Protein AF-A0A7S3NWB8-F1 (afdb_monomer_lite)

Structure (mmCIF, N/CA/C/O backbone):
data_AF-A0A7S3NWB8-F1
#
_entry.id   AF-A0A7S3NWB8-F1
#
loop_
_atom_site.group_PDB
_atom_site.id
_atom_site.type_symbol
_atom_site.label_atom_id
_atom_site.label_alt_id
_atom_site.label_comp_id
_atom_site.label_asym_id
_atom_site.label_entity_id
_atom_site.label_seq_id
_atom_site.pdbx_PDB_ins_code
_atom_site.Cartn_x
_atom_site.Cartn_y
_atom_site.Cartn_z
_atom_site.occupancy
_atom_site.B_iso_or_equiv
_atom_site.auth_seq_id
_atom_site.auth_comp_id
_atom_site.auth_asym_id
_atom_site.auth_atom_id
_atom_site.pdbx_PDB_model_num
ATOM 1 N N . MET A 1 1 ? -28.137 -20.266 12.248 1.00 42.28 1 MET A N 1
ATOM 2 C CA . MET A 1 1 ? -28.455 -18.855 12.536 1.00 42.28 1 MET A CA 1
ATOM 3 C C . MET A 1 1 ? -27.138 -18.124 12.353 1.00 42.28 1 MET A C 1
ATOM 5 O O . MET A 1 1 ? -26.246 -18.354 13.152 1.00 42.28 1 MET A O 1
ATOM 9 N N . PHE A 1 2 ? -26.935 -17.443 11.227 1.00 46.03 2 PHE A N 1
ATOM 10 C CA . PHE A 1 2 ? -25.737 -16.621 11.025 1.00 46.03 2 PHE A CA 1
ATOM 11 C C . PHE A 1 2 ? -26.110 -15.175 11.331 1.00 46.03 2 PHE A C 1
ATOM 13 O O . PHE A 1 2 ? -27.189 -14.746 10.923 1.00 46.03 2 PHE A O 1
ATOM 20 N N . GLY A 1 3 ? -25.223 -14.465 12.022 1.00 58.09 3 GLY A N 1
ATOM 21 C CA . GLY A 1 3 ? -25.329 -13.030 12.256 1.00 58.09 3 GLY A CA 1
ATOM 22 C C . GLY A 1 3 ? -25.262 -12.698 13.735 1.00 58.09 3 GLY A C 1
ATOM 23 O O . GLY A 1 3 ? -26.294 -12.541 14.380 1.00 58.09 3 GLY A O 1
ATOM 24 N N . GLU A 1 4 ? -24.048 -12.591 14.265 1.00 68.19 4 GLU A N 1
ATOM 25 C CA . GLU A 1 4 ? -23.826 -11.674 15.380 1.00 68.19 4 GLU A CA 1
ATOM 26 C C . GLU A 1 4 ? -24.233 -10.259 14.931 1.00 68.19 4 GLU A C 1
ATOM 28 O O . GLU A 1 4 ? -24.120 -9.922 13.747 1.00 68.19 4 GLU A O 1
ATOM 33 N N . ASP A 1 5 ? -24.746 -9.447 15.856 1.00 82.00 5 ASP A N 1
ATOM 34 C CA . ASP A 1 5 ? -25.155 -8.059 15.607 1.00 82.00 5 ASP A CA 1
ATOM 35 C C . ASP A 1 5 ? -23.905 -7.163 15.494 1.00 82.00 5 ASP A C 1
ATOM 37 O O . ASP A 1 5 ? -23.559 -6.408 16.403 1.00 82.00 5 ASP A O 1
ATOM 41 N N . ILE A 1 6 ? -23.160 -7.329 14.397 1.00 89.62 6 ILE A N 1
ATOM 42 C CA . ILE A 1 6 ? -21.937 -6.574 14.114 1.00 89.62 6 ILE A CA 1
ATOM 43 C C . ILE A 1 6 ? -22.326 -5.184 13.612 1.00 89.62 6 ILE A C 1
ATOM 45 O O . ILE A 1 6 ? -22.955 -5.028 12.562 1.00 89.62 6 ILE A O 1
ATOM 49 N N . LYS A 1 7 ? -21.903 -4.152 14.343 1.00 93.00 7 LYS A N 1
ATOM 50 C CA . LYS A 1 7 ? -22.056 -2.754 13.925 1.00 93.00 7 LYS A CA 1
ATOM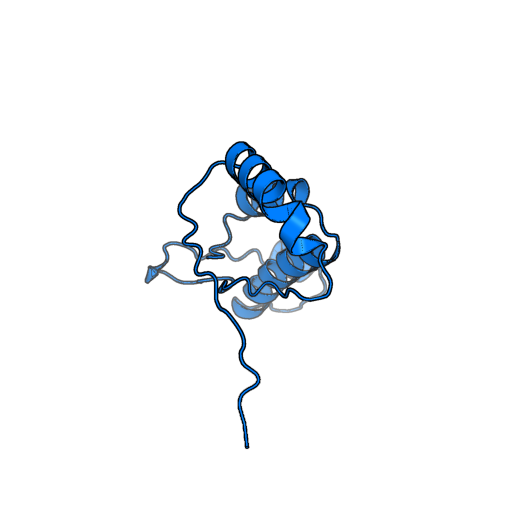 51 C C . LYS A 1 7 ? -20.924 -2.378 12.977 1.00 93.00 7 LYS A C 1
ATOM 53 O O . LYS A 1 7 ? -19.767 -2.684 13.234 1.00 93.00 7 LYS A O 1
ATOM 58 N N . VAL A 1 8 ? -21.259 -1.672 11.900 1.00 94.75 8 VAL A N 1
ATOM 59 C CA . VAL A 1 8 ? -20.287 -1.216 10.898 1.00 94.75 8 VAL A CA 1
ATOM 60 C C . VAL A 1 8 ? -20.196 0.305 10.923 1.00 94.75 8 VAL A C 1
ATOM 62 O O . VAL A 1 8 ? -21.219 0.990 10.871 1.00 94.75 8 VAL A O 1
ATOM 65 N N . VAL A 1 9 ? -18.970 0.829 10.957 1.00 96.75 9 VAL A N 1
ATOM 66 C CA . VAL A 1 9 ? -18.674 2.263 10.846 1.00 96.75 9 VAL A CA 1
ATOM 67 C C . VAL A 1 9 ? -17.930 2.511 9.529 1.00 96.75 9 VAL A C 1
ATOM 69 O O . VAL A 1 9 ? -16.736 2.229 9.445 1.00 96.75 9 VAL A O 1
ATOM 72 N N . PRO A 1 10 ? -18.602 3.002 8.473 1.00 96.88 10 PRO A N 1
ATOM 73 C CA . PRO A 1 10 ? -17.940 3.288 7.207 1.00 96.88 10 PRO A CA 1
ATOM 74 C C . PRO A 1 10 ? -17.116 4.580 7.297 1.00 96.88 10 PRO A C 1
ATOM 76 O O . PRO A 1 10 ? -17.632 5.629 7.684 1.00 96.88 10 PRO A O 1
ATOM 79 N N . ILE A 1 11 ? -15.850 4.515 6.883 1.00 96.25 11 ILE A N 1
ATOM 80 C CA . ILE A 1 11 ? -14.937 5.662 6.802 1.00 96.25 11 ILE A CA 1
ATOM 81 C C . ILE A 1 11 ? -14.435 5.769 5.362 1.00 96.25 11 ILE A C 1
ATOM 83 O O . ILE A 1 11 ? -13.892 4.813 4.818 1.00 96.25 11 ILE A O 1
ATOM 87 N N . ILE A 1 12 ? -14.621 6.935 4.740 1.00 95.75 12 ILE A N 1
ATOM 88 C CA . ILE A 1 12 ? -14.103 7.222 3.397 1.00 95.75 12 ILE A CA 1
ATOM 89 C C . ILE A 1 12 ? -12.810 8.018 3.550 1.00 95.75 12 ILE A C 1
ATOM 91 O O . ILE A 1 12 ? -12.832 9.149 4.038 1.00 95.75 12 ILE A O 1
ATOM 95 N N . VAL A 1 13 ? -11.695 7.436 3.111 1.00 93.75 13 VAL A N 1
ATOM 96 C CA . VAL A 1 13 ? -10.385 8.095 3.088 1.00 93.75 13 VAL A CA 1
ATOM 97 C C . VAL A 1 13 ? -10.122 8.604 1.672 1.00 93.75 13 VAL A C 1
ATOM 99 O O . VAL A 1 13 ? -10.213 7.855 0.705 1.00 93.75 13 VAL A O 1
ATOM 102 N N . GLY A 1 14 ? -9.867 9.906 1.542 1.00 93.06 14 GLY A N 1
ATOM 103 C CA . GLY A 1 14 ? -9.504 10.533 0.269 1.00 93.06 14 GLY A CA 1
ATOM 104 C C . GLY A 1 14 ? -7.993 10.704 0.117 1.00 93.06 14 GLY A C 1
ATOM 105 O O . GLY A 1 14 ? -7.207 10.198 0.908 1.00 93.06 14 GLY A O 1
ATOM 106 N N . SER A 1 15 ? -7.578 11.508 -0.863 1.00 92.50 15 SER A N 1
ATOM 107 C CA . SER A 1 15 ? -6.176 11.921 -0.993 1.00 92.50 15 SER A CA 1
ATOM 108 C C . SER A 1 15 ? -5.790 12.850 0.161 1.00 92.50 15 SER A C 1
ATOM 110 O O . SER A 1 15 ? -6.185 14.019 0.173 1.00 92.50 15 SER A O 1
ATOM 112 N N . VAL A 1 16 ? -5.000 12.356 1.113 1.00 92.62 16 VAL A N 1
ATOM 113 C CA . VAL A 1 16 ? -4.560 13.118 2.291 1.00 92.62 16 VAL A CA 1
ATOM 114 C C . VAL A 1 16 ? -3.033 13.141 2.409 1.00 92.62 16 VAL A C 1
ATOM 116 O O . VAL A 1 16 ? -2.337 12.248 1.933 1.00 92.62 16 VAL A O 1
ATOM 119 N N . SER A 1 17 ? -2.489 14.206 3.006 1.00 93.81 17 SER A N 1
ATOM 120 C CA . SER A 1 17 ? -1.052 14.303 3.288 1.00 93.81 17 SER A CA 1
ATOM 121 C C . SER A 1 17 ? -0.642 13.346 4.410 1.00 93.81 17 SER A C 1
ATOM 123 O O . SER A 1 17 ? -1.479 12.890 5.186 1.00 93.81 17 SER A O 1
ATOM 125 N N . PHE A 1 18 ? 0.657 13.073 4.547 1.00 91.88 18 PHE A N 1
ATOM 126 C CA . PHE A 1 18 ? 1.173 12.241 5.641 1.00 91.88 18 PHE A CA 1
ATOM 127 C C . PHE A 1 18 ? 0.797 12.777 7.030 1.00 91.88 18 PHE A C 1
ATOM 129 O O . PHE A 1 18 ? 0.232 12.040 7.829 1.00 91.88 18 PHE A O 1
ATOM 136 N N . ASP A 1 19 ? 0.940 14.084 7.268 1.00 94.56 19 ASP A N 1
ATOM 137 C CA . ASP A 1 19 ? 0.500 14.708 8.527 1.00 94.56 19 ASP A CA 1
ATOM 138 C C . ASP A 1 19 ? -0.997 14.494 8.808 1.00 94.56 19 ASP A C 1
ATOM 140 O O . ASP A 1 19 ? -1.426 14.409 9.959 1.00 94.56 19 ASP A O 1
ATOM 144 N N . LYS A 1 20 ? -1.820 14.412 7.754 1.00 95.38 20 LYS A N 1
ATOM 145 C CA . LYS A 1 20 ? -3.251 14.125 7.886 1.00 95.38 20 LYS A CA 1
ATOM 146 C C . LYS A 1 20 ? -3.520 12.650 8.163 1.00 95.38 20 LYS A C 1
ATOM 148 O O . LYS A 1 20 ? -4.421 12.380 8.950 1.00 95.38 20 LYS A O 1
ATOM 153 N N . HIS A 1 21 ? -2.741 11.722 7.603 1.00 93.94 21 HIS A N 1
ATOM 154 C CA . HIS A 1 21 ? -2.791 10.315 8.010 1.00 93.94 21 HIS A CA 1
ATOM 155 C C . HIS A 1 21 ? -2.498 10.167 9.506 1.00 93.94 21 HIS A C 1
ATOM 157 O O . HIS A 1 21 ? -3.260 9.500 10.199 1.00 93.94 21 HIS A O 1
ATOM 163 N N . GLN A 1 22 ? -1.477 10.861 10.020 1.00 93.75 22 GLN A N 1
ATOM 164 C CA . GLN A 1 22 ? -1.134 10.834 11.445 1.00 93.75 22 GLN A CA 1
ATOM 165 C C . GLN A 1 22 ? -2.288 11.341 12.326 1.00 93.75 22 GLN A C 1
ATOM 167 O O . GLN A 1 22 ? -2.674 10.677 13.283 1.00 93.75 22 GLN A O 1
ATOM 172 N N . GLN A 1 23 ? -2.910 12.467 11.960 1.00 96.19 23 GLN A N 1
ATOM 173 C CA . GLN A 1 23 ? -4.079 13.000 12.680 1.00 96.19 23 GLN A CA 1
ATOM 174 C C . GLN A 1 23 ? -5.282 12.044 12.655 1.00 96.19 23 GLN A C 1
ATOM 176 O O . GLN A 1 23 ? -6.015 11.947 13.638 1.00 96.19 23 GLN A O 1
ATOM 181 N N . ILE A 1 24 ? -5.508 11.344 11.538 1.00 95.50 24 ILE A N 1
ATOM 182 C CA . ILE A 1 24 ? -6.567 10.331 11.427 1.00 95.50 24 ILE A CA 1
ATOM 183 C C . ILE A 1 24 ? -6.246 9.130 12.322 1.00 95.50 24 ILE A C 1
ATOM 185 O O . ILE A 1 24 ? -7.124 8.671 13.049 1.00 95.50 24 ILE A O 1
ATOM 189 N N . ALA A 1 25 ? -5.001 8.649 12.310 1.00 95.12 25 ALA A N 1
ATOM 190 C CA . ALA A 1 25 ? -4.561 7.555 13.167 1.00 95.12 25 ALA A CA 1
ATOM 191 C C . ALA A 1 25 ? -4.735 7.908 14.652 1.00 95.12 25 ALA A C 1
ATOM 193 O O . ALA A 1 25 ? -5.317 7.126 15.396 1.00 95.12 25 ALA A O 1
ATOM 194 N N . GLU A 1 26 ? -4.332 9.112 15.067 1.00 96.88 26 GLU A N 1
ATOM 195 C CA . GLU A 1 26 ? -4.536 9.622 16.430 1.00 96.88 26 GLU A CA 1
ATOM 196 C C . GLU A 1 26 ? -6.017 9.680 16.821 1.00 96.88 26 GLU A C 1
ATOM 198 O O . GLU A 1 26 ? -6.368 9.335 17.946 1.00 96.88 26 GLU A O 1
ATOM 203 N N . ALA A 1 27 ? -6.903 10.062 15.898 1.00 97.31 27 ALA A N 1
ATOM 204 C CA . ALA A 1 27 ? -8.342 10.090 16.152 1.00 97.31 27 ALA A CA 1
ATOM 205 C C . ALA A 1 27 ? -8.983 8.690 16.239 1.00 97.31 27 ALA A C 1
ATOM 207 O O . ALA A 1 27 ? -10.049 8.545 16.840 1.00 97.31 27 ALA A O 1
ATOM 208 N N . LEU A 1 28 ? -8.368 7.671 15.628 1.00 97.62 28 LEU A N 1
ATOM 209 C CA . LEU A 1 28 ? -8.896 6.302 15.559 1.00 97.62 28 LEU A CA 1
ATOM 210 C C . LEU A 1 28 ? -8.209 5.323 16.524 1.00 97.62 28 LEU A C 1
ATOM 212 O O . LEU A 1 28 ? -8.722 4.223 16.726 1.00 97.62 28 LEU A O 1
ATOM 216 N N . VAL A 1 29 ? -7.081 5.702 17.134 1.00 97.56 29 VAL A N 1
ATOM 217 C CA . VAL A 1 29 ? -6.217 4.785 17.897 1.00 97.56 29 VAL A CA 1
ATOM 218 C C . VAL A 1 29 ? -6.924 4.131 19.083 1.00 97.56 29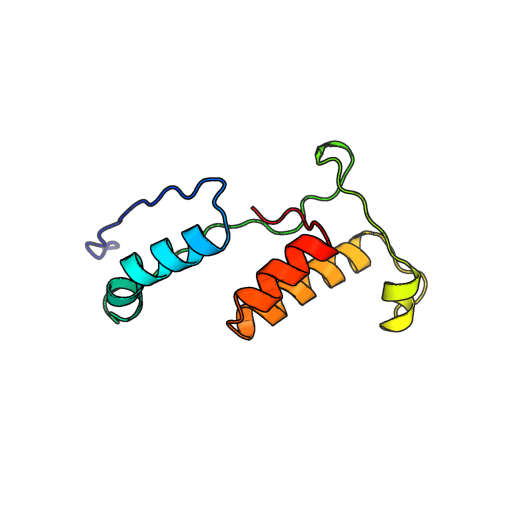 VAL A C 1
ATOM 220 O O . VAL A 1 29 ? -6.683 2.957 19.358 1.00 97.56 29 VAL A O 1
ATOM 223 N N . ASP A 1 30 ? -7.814 4.854 19.762 1.00 98.12 30 ASP A N 1
ATOM 224 C CA . ASP A 1 30 ? -8.548 4.314 20.909 1.00 98.12 30 ASP A CA 1
ATOM 225 C C . ASP A 1 30 ? -9.542 3.228 20.473 1.00 98.12 30 ASP A C 1
ATOM 227 O O . ASP A 1 30 ? -9.678 2.220 21.158 1.00 98.12 30 ASP A O 1
ATOM 231 N N . TYR A 1 31 ? -10.159 3.372 19.294 1.00 97.81 31 TYR A N 1
ATOM 232 C CA . TYR A 1 31 ? -11.022 2.339 18.711 1.00 97.81 31 TYR A CA 1
ATOM 233 C C . TYR A 1 31 ? -10.219 1.149 18.181 1.00 97.81 31 TYR A C 1
ATOM 235 O O . TYR A 1 31 ? -10.690 0.020 18.258 1.00 97.81 31 TYR A O 1
ATOM 243 N N . PHE A 1 32 ? -9.017 1.390 17.647 1.00 97.00 32 PHE A N 1
ATOM 244 C CA . PHE A 1 32 ? -8.126 0.347 17.123 1.00 97.00 32 PHE A CA 1
ATOM 245 C C . PHE A 1 32 ? -7.554 -0.559 18.219 1.00 97.00 32 PHE A C 1
ATOM 247 O O . PHE A 1 32 ? -7.295 -1.732 17.975 1.00 97.00 32 PHE A O 1
ATOM 254 N N . LYS A 1 33 ? -7.338 -0.016 19.422 1.00 97.12 33 LYS A N 1
ATOM 255 C CA . LYS A 1 33 ? -6.807 -0.758 20.577 1.00 97.12 33 LYS A CA 1
ATOM 256 C C . LYS A 1 33 ? -7.859 -1.559 21.342 1.00 97.12 33 LYS A C 1
ATOM 258 O O . LYS A 1 33 ? -7.489 -2.354 22.200 1.00 97.12 33 LYS A O 1
ATOM 263 N N . ASP A 1 34 ? -9.133 -1.304 21.087 1.00 98.00 34 ASP A N 1
ATOM 264 C CA . ASP A 1 34 ? -10.240 -2.012 21.716 1.00 98.00 34 ASP A CA 1
ATOM 265 C C . ASP A 1 34 ? -10.406 -3.398 21.072 1.00 98.00 34 ASP A C 1
ATOM 267 O O . ASP A 1 34 ? -10.635 -3.503 19.867 1.00 98.00 34 ASP A O 1
ATOM 271 N N . GLU A 1 35 ? -10.266 -4.456 21.875 1.00 97.12 35 GLU A N 1
ATOM 272 C CA . GLU A 1 35 ? -10.306 -5.855 21.424 1.00 97.12 35 GLU A CA 1
ATOM 273 C C . GLU A 1 35 ? -11.694 -6.284 20.913 1.00 97.12 35 GLU A C 1
ATOM 275 O O . GLU A 1 35 ? -11.791 -7.269 20.179 1.00 97.12 35 GLU A O 1
ATOM 280 N N . ASP A 1 36 ? -12.752 -5.535 21.249 1.00 95.38 36 ASP A N 1
ATOM 281 C CA . ASP A 1 36 ? -14.110 -5.768 20.740 1.00 95.38 36 ASP A CA 1
ATOM 282 C C . ASP A 1 36 ? -14.311 -5.201 19.318 1.00 95.38 36 ASP A C 1
ATOM 284 O 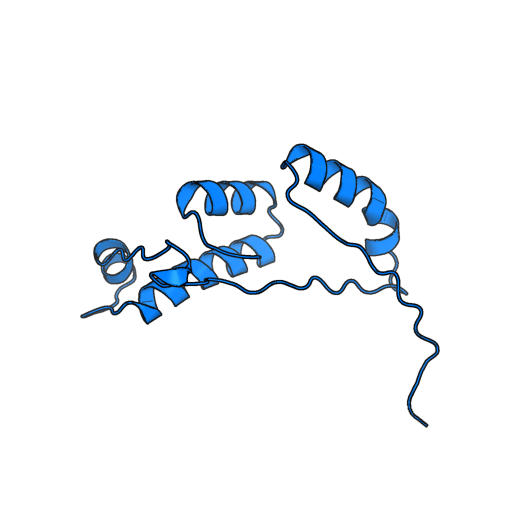O . ASP A 1 36 ? -15.332 -5.464 18.672 1.00 95.38 36 ASP A O 1
ATOM 288 N N . ASN A 1 37 ? -13.340 -4.436 18.804 1.00 96.56 37 ASN A N 1
ATOM 289 C CA . ASN A 1 37 ? -13.360 -3.868 17.460 1.00 96.56 37 ASN A CA 1
ATOM 290 C C . ASN A 1 37 ? -12.394 -4.604 16.521 1.00 96.56 37 ASN A C 1
ATOM 292 O O . ASN A 1 37 ? -11.363 -5.144 16.913 1.00 96.56 37 ASN A O 1
ATOM 296 N N . PHE A 1 38 ? -12.687 -4.549 15.223 1.00 95.56 38 PHE A N 1
ATOM 297 C CA . PHE A 1 38 ? -11.737 -4.925 14.180 1.00 95.56 38 PHE A CA 1
ATOM 298 C C . PHE A 1 38 ? -11.773 -3.904 13.045 1.00 95.56 38 PHE A C 1
ATOM 300 O O . PHE A 1 38 ? -12.811 -3.314 12.741 1.00 95.56 38 PHE A O 1
ATOM 307 N N . PHE A 1 39 ? -10.623 -3.701 12.405 1.00 97.19 39 PHE A N 1
ATOM 308 C CA . PHE A 1 39 ? -10.467 -2.764 11.298 1.00 97.19 39 PHE A CA 1
ATOM 309 C C . PHE A 1 39 ? -10.287 -3.533 9.995 1.00 97.19 39 PHE A C 1
ATOM 311 O O . PHE A 1 39 ? -9.396 -4.372 9.874 1.00 97.19 39 PHE A O 1
ATOM 318 N N . ILE A 1 40 ? -11.121 -3.219 9.004 1.00 96.88 40 ILE A N 1
ATOM 319 C CA . ILE A 1 40 ? -10.921 -3.657 7.623 1.00 96.88 40 ILE A CA 1
ATOM 320 C C . ILE A 1 40 ? -10.364 -2.469 6.846 1.00 96.88 40 ILE A C 1
ATOM 322 O O . ILE A 1 40 ? -11.047 -1.459 6.680 1.00 96.88 40 ILE A O 1
ATOM 326 N N . ILE A 1 41 ? -9.134 -2.610 6.359 1.00 96.06 41 ILE A N 1
ATOM 327 C CA . ILE A 1 41 ? -8.504 -1.650 5.453 1.00 96.06 41 ILE A CA 1
ATOM 328 C C . ILE A 1 41 ? -8.614 -2.217 4.037 1.00 96.06 41 ILE A C 1
ATOM 330 O O . ILE A 1 41 ? -8.114 -3.304 3.762 1.00 96.06 41 ILE A O 1
ATOM 334 N N . SER A 1 42 ? -9.327 -1.512 3.161 1.00 96.88 42 SER A N 1
ATOM 335 C CA . SER A 1 42 ? -9.555 -1.927 1.774 1.00 96.88 42 SER A CA 1
ATOM 336 C C . SER A 1 42 ? -8.502 -1.293 0.874 1.00 96.88 42 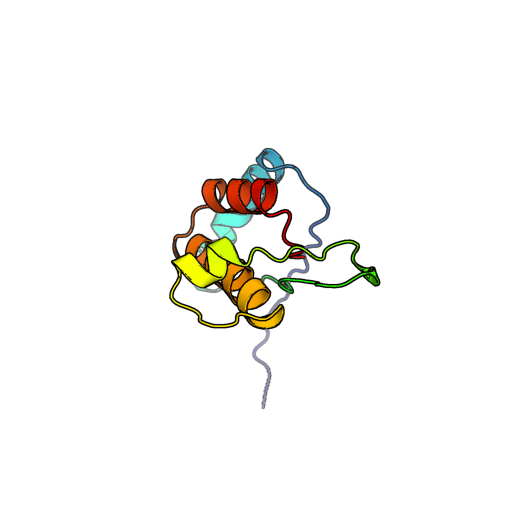SER A C 1
ATOM 338 O O . SER A 1 42 ? -8.457 -0.070 0.803 1.00 96.88 42 SER A O 1
ATOM 340 N N . SER A 1 43 ? -7.698 -2.106 0.190 1.00 96.38 43 SER A N 1
ATOM 341 C CA . SER A 1 43 ? -6.640 -1.640 -0.712 1.00 96.38 43 SER A CA 1
ATOM 342 C C . SER A 1 43 ? -6.313 -2.713 -1.753 1.00 96.38 43 SER A C 1
ATOM 344 O O . SER A 1 43 ? -6.209 -3.893 -1.409 1.00 96.38 43 SER A O 1
ATOM 346 N N . ASP A 1 44 ? -6.143 -2.294 -3.006 1.00 97.19 44 ASP A N 1
ATOM 347 C CA . ASP A 1 44 ? -5.485 -3.074 -4.055 1.00 97.19 44 ASP A CA 1
ATOM 348 C C . ASP A 1 44 ? -4.026 -2.602 -4.183 1.00 97.19 44 ASP A C 1
ATOM 350 O O . ASP A 1 44 ? -3.709 -1.435 -3.940 1.00 97.19 44 ASP A O 1
ATOM 354 N N . PHE A 1 45 ? -3.135 -3.507 -4.591 1.00 97.56 45 PHE A N 1
ATOM 355 C CA . PHE A 1 45 ? -1.707 -3.226 -4.778 1.00 97.56 45 PHE A CA 1
ATOM 356 C C . PHE A 1 45 ? -1.407 -2.703 -6.201 1.00 97.56 45 PHE A C 1
ATOM 358 O O . PHE A 1 45 ? -2.156 -1.881 -6.727 1.00 97.56 45 PHE A O 1
ATOM 365 N N . CYS A 1 46 ? -0.295 -3.100 -6.828 1.00 97.94 46 CYS A N 1
ATOM 366 C CA . CYS A 1 46 ? 0.164 -2.527 -8.088 1.00 97.94 46 CYS A CA 1
ATOM 367 C C . CYS A 1 46 ? -0.866 -2.643 -9.225 1.00 97.94 46 CYS A C 1
ATOM 369 O O . CYS A 1 46 ? -1.216 -3.725 -9.703 1.00 97.94 46 CYS A O 1
ATOM 371 N N . HIS A 1 47 ? -1.267 -1.487 -9.751 1.00 97.88 47 HIS A N 1
ATOM 372 C CA . HIS A 1 47 ? -1.997 -1.346 -10.999 1.00 97.88 47 HIS A CA 1
ATOM 373 C C . HIS A 1 47 ? -1.022 -1.038 -12.142 1.00 97.88 47 HIS A C 1
ATOM 375 O O . HIS A 1 47 ? -0.777 0.114 -12.510 1.00 97.88 47 HIS A O 1
ATOM 381 N N . TRP A 1 48 ? -0.456 -2.086 -12.735 1.00 98.06 48 TRP A N 1
ATOM 382 C CA . TRP A 1 48 ? 0.521 -1.955 -13.816 1.00 98.06 48 TRP A CA 1
ATOM 383 C C . TRP A 1 48 ? -0.148 -1.855 -15.197 1.00 98.06 48 TRP A C 1
ATOM 385 O O . TRP A 1 48 ? -1.070 -2.602 -15.531 1.00 98.06 48 TRP A O 1
ATOM 395 N N . GLY A 1 49 ? 0.332 -0.949 -16.049 1.00 97.12 49 GLY A N 1
ATOM 396 C CA . GLY A 1 49 ? -0.037 -0.869 -17.462 1.00 97.12 49 GLY A CA 1
ATOM 397 C C . GLY A 1 49 ? -0.305 0.545 -17.977 1.00 97.12 49 GLY A C 1
ATOM 398 O O . GLY A 1 49 ? -0.463 1.511 -17.229 1.00 97.12 49 GLY A O 1
ATOM 399 N N . LEU A 1 50 ? -0.435 0.659 -19.304 1.00 96.56 50 LEU A N 1
ATOM 400 C CA . LEU A 1 50 ? -0.685 1.928 -20.006 1.00 96.56 50 LEU A CA 1
ATOM 401 C C . LEU A 1 50 ? -1.904 2.688 -19.464 1.00 96.56 50 LEU A C 1
ATOM 403 O O . LEU A 1 50 ? -1.864 3.912 -19.349 1.00 96.56 50 LEU A O 1
ATOM 407 N N . LYS A 1 51 ? -2.981 1.971 -19.110 1.00 96.94 51 LYS A N 1
ATOM 408 C CA . LYS A 1 51 ? -4.221 2.566 -18.578 1.00 96.94 51 LYS A CA 1
ATOM 409 C C . LYS A 1 51 ? -4.004 3.286 -17.246 1.00 96.94 51 LYS A C 1
ATOM 411 O O . LYS A 1 51 ? -4.674 4.282 -16.989 1.00 96.94 51 LYS A O 1
ATOM 416 N N . PHE A 1 52 ? -3.048 2.814 -16.453 1.00 96.06 52 PHE A N 1
ATOM 417 C CA . PHE A 1 52 ? -2.686 3.375 -15.154 1.00 96.06 52 PHE A CA 1
ATOM 418 C C . PHE A 1 52 ? -1.511 4.355 -15.245 1.00 96.06 52 PHE A C 1
ATOM 420 O O . PHE A 1 52 ? -1.175 5.006 -14.264 1.00 96.06 52 PHE A O 1
ATOM 427 N N . ARG A 1 53 ? -0.905 4.503 -16.437 1.00 97.12 53 ARG A N 1
ATOM 428 C CA . ARG A 1 53 ? 0.300 5.319 -16.677 1.00 97.12 53 ARG A CA 1
ATOM 429 C C . ARG A 1 53 ? 1.468 4.924 -15.765 1.00 97.12 53 ARG A C 1
ATOM 431 O O . ARG A 1 53 ? 2.311 5.757 -15.446 1.00 97.12 53 ARG A O 1
ATOM 438 N N . TYR A 1 54 ? 1.515 3.652 -15.381 1.00 97.81 54 TYR A N 1
ATOM 439 C CA . TYR A 1 54 ? 2.509 3.094 -14.479 1.00 97.81 54 TYR A CA 1
ATOM 440 C C . TYR A 1 54 ? 3.024 1.787 -15.066 1.00 97.81 54 TYR A C 1
ATOM 442 O O . TYR A 1 54 ? 2.303 0.795 -15.111 1.00 97.81 54 TYR A O 1
ATOM 450 N N . MET A 1 55 ? 4.235 1.812 -15.618 1.00 97.25 55 MET A N 1
ATOM 451 C CA . MET A 1 55 ? 4.859 0.641 -16.239 1.00 97.25 55 MET A CA 1
ATOM 452 C C . MET A 1 55 ? 6.368 0.579 -15.971 1.00 97.25 55 MET A C 1
ATOM 454 O O . MET A 1 55 ? 7.146 0.463 -16.921 1.00 97.25 55 MET A O 1
ATOM 458 N N . PRO A 1 56 ? 6.823 0.741 -14.717 1.00 96.75 56 PRO A N 1
ATOM 459 C CA . PRO A 1 56 ? 8.233 0.552 -14.435 1.00 96.75 56 PRO A CA 1
ATOM 460 C C . PRO A 1 56 ? 8.605 -0.923 -14.620 1.00 96.75 56 PRO A C 1
ATOM 462 O O . PRO A 1 56 ? 7.783 -1.822 -14.415 1.00 96.75 56 PRO A O 1
ATOM 465 N N . PHE A 1 57 ? 9.847 -1.142 -15.028 1.00 97.50 57 PHE A N 1
ATOM 466 C CA . PHE A 1 57 ? 10.491 -2.443 -15.064 1.00 97.50 57 PHE A CA 1
ATOM 467 C C . PHE A 1 57 ? 11.989 -2.217 -14.874 1.00 97.50 57 PHE A C 1
ATOM 469 O O . PHE A 1 57 ? 12.618 -1.572 -15.715 1.00 97.50 57 PHE A O 1
ATOM 476 N N . ASP A 1 58 ? 12.526 -2.689 -13.751 1.00 96.25 58 ASP A N 1
ATOM 477 C CA . ASP A 1 58 ? 13.951 -2.609 -13.437 1.00 96.25 58 ASP A CA 1
ATOM 478 C C . ASP A 1 58 ? 14.550 -4.019 -13.447 1.00 96.25 58 ASP A C 1
ATOM 480 O O . ASP A 1 58 ? 14.453 -4.787 -12.487 1.00 96.25 58 ASP A O 1
ATOM 484 N N . GLU A 1 59 ? 15.134 -4.368 -14.590 1.00 96.31 59 GLU A N 1
ATOM 485 C CA . GLU A 1 59 ? 15.783 -5.657 -14.806 1.00 96.31 59 GLU A CA 1
ATOM 486 C C . GLU A 1 59 ? 17.036 -5.820 -13.931 1.00 96.31 59 GLU A C 1
ATOM 488 O O . GLU A 1 59 ? 17.321 -6.924 -13.469 1.00 96.31 59 GLU A O 1
ATOM 493 N N . GLU A 1 60 ? 17.769 -4.737 -13.653 1.00 96.00 60 GLU A N 1
ATOM 494 C CA . GLU A 1 60 ? 18.962 -4.786 -12.805 1.00 96.00 60 GLU A CA 1
ATOM 495 C C . GLU A 1 60 ? 18.584 -5.134 -11.366 1.00 96.00 60 GLU A C 1
ATOM 497 O O . GLU A 1 60 ? 19.195 -6.014 -10.760 1.00 96.00 60 GLU A O 1
ATOM 502 N N . GLU A 1 61 ? 17.532 -4.514 -10.835 1.00 94.75 61 GLU A N 1
ATOM 503 C CA . GLU A 1 61 ? 16.985 -4.860 -9.525 1.00 94.75 61 GLU A CA 1
ATOM 504 C C . GLU A 1 61 ? 16.539 -6.328 -9.456 1.00 94.75 61 GLU A C 1
ATOM 506 O O . GLU A 1 61 ? 16.871 -7.034 -8.500 1.00 94.75 61 GLU A O 1
ATOM 511 N N . CYS A 1 62 ? 15.844 -6.816 -10.484 1.00 96.19 62 CYS A N 1
ATOM 512 C CA . CYS A 1 62 ? 15.441 -8.219 -10.556 1.00 96.19 62 CYS A CA 1
ATOM 513 C C . CYS A 1 62 ? 16.655 -9.165 -10.547 1.00 96.19 62 CYS A C 1
ATOM 515 O O . CYS A 1 62 ? 16.689 -10.138 -9.789 1.00 96.19 62 CYS A O 1
ATOM 517 N N . ASN A 1 63 ? 17.680 -8.855 -11.345 1.00 96.06 63 ASN A N 1
ATOM 518 C CA . ASN A 1 63 ? 18.912 -9.638 -11.427 1.00 96.06 63 ASN A CA 1
ATOM 519 C C . ASN A 1 63 ? 19.702 -9.605 -10.108 1.00 96.06 63 ASN A C 1
ATOM 521 O O . ASN A 1 63 ? 20.225 -10.632 -9.673 1.00 96.06 63 ASN A O 1
ATOM 525 N N . ASN A 1 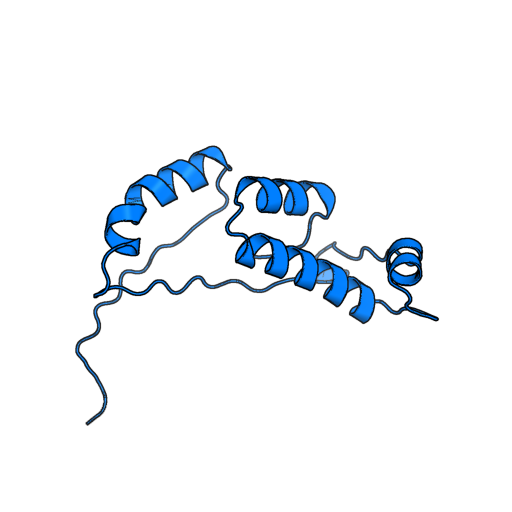64 ? 19.744 -8.456 -9.426 1.00 96.38 64 ASN A N 1
ATOM 526 C CA . ASN A 1 64 ? 20.371 -8.308 -8.108 1.00 96.38 64 ASN A CA 1
ATOM 527 C C . ASN A 1 64 ? 19.677 -9.157 -7.030 1.00 96.38 64 ASN A C 1
ATOM 529 O O . ASN A 1 64 ? 20.313 -9.559 -6.054 1.00 96.38 64 ASN A O 1
ATOM 533 N N . LEU A 1 65 ? 18.395 -9.476 -7.223 1.00 94.81 65 LEU A N 1
ATOM 534 C CA . LEU A 1 65 ? 17.629 -10.405 -6.388 1.00 94.81 65 LEU A CA 1
ATOM 535 C C . LEU A 1 65 ? 17.775 -11.877 -6.818 1.00 94.81 65 LEU A C 1
ATOM 537 O O . LEU A 1 65 ? 17.158 -12.759 -6.221 1.00 94.81 65 LEU A O 1
ATOM 541 N N . GLY A 1 66 ? 18.627 -12.161 -7.805 1.00 95.88 66 GLY A N 1
ATOM 542 C CA . GLY A 1 66 ? 18.970 -13.511 -8.249 1.00 95.88 66 GLY A CA 1
ATOM 543 C C . GLY A 1 66 ? 18.023 -14.103 -9.292 1.00 95.88 66 GLY A C 1
ATOM 544 O O . GLY A 1 66 ? 18.128 -15.296 -9.583 1.00 95.88 66 GLY A O 1
ATOM 545 N N . LEU A 1 67 ? 17.114 -13.302 -9.857 1.00 95.75 67 LEU A N 1
ATOM 546 C CA . LEU A 1 67 ? 16.286 -13.733 -10.980 1.00 95.75 67 LEU A CA 1
ATOM 547 C C . LEU A 1 67 ? 17.126 -13.802 -12.258 1.00 95.75 67 LEU A C 1
ATOM 549 O O . LEU A 1 67 ? 18.039 -13.007 -12.464 1.00 95.75 67 LEU A O 1
ATOM 553 N N . GLN A 1 68 ? 16.826 -14.779 -13.109 1.00 94.12 68 GLN A N 1
ATOM 554 C CA . GLN A 1 68 ? 17.416 -14.908 -14.440 1.00 94.12 68 GLN A CA 1
ATOM 555 C C . GLN A 1 68 ? 16.306 -14.709 -15.463 1.00 94.12 68 GLN A C 1
ATOM 557 O O . GLN A 1 68 ? 15.270 -15.356 -15.334 1.00 94.12 68 GLN A O 1
ATOM 562 N N . ASP A 1 69 ? 16.546 -13.859 -16.463 1.00 94.50 69 ASP A N 1
ATOM 563 C CA . ASP A 1 69 ? 15.556 -13.507 -17.494 1.00 94.50 69 ASP A CA 1
ATOM 564 C C . ASP A 1 69 ? 14.221 -13.017 -16.883 1.00 94.50 69 ASP A C 1
ATOM 566 O O . ASP A 1 69 ? 13.168 -13.625 -17.099 1.00 94.50 69 ASP A O 1
ATOM 570 N N . PRO A 1 70 ? 14.262 -11.967 -16.033 1.00 96.44 70 PRO A N 1
ATOM 571 C CA . PRO A 1 70 ? 13.083 -11.513 -15.315 1.00 96.44 70 PRO A CA 1
ATOM 572 C C . PRO A 1 70 ? 12.058 -10.905 -16.268 1.00 96.44 70 PRO A C 1
ATOM 574 O O . PRO A 1 70 ? 12.377 -10.299 -17.291 1.00 96.44 70 PRO A O 1
ATOM 577 N N . ASN A 1 71 ? 10.795 -11.024 -15.891 1.00 97.06 71 ASN A N 1
ATOM 578 C CA . ASN A 1 71 ? 9.672 -10.467 -16.629 1.00 97.06 71 ASN A CA 1
ATOM 579 C C . ASN A 1 71 ? 8.939 -9.406 -15.789 1.00 97.06 71 ASN A C 1
ATOM 581 O O . ASN A 1 71 ? 9.234 -9.148 -14.622 1.00 97.06 71 ASN A O 1
ATOM 585 N N . ILE A 1 72 ? 7.938 -8.777 -16.402 1.00 97.38 72 ILE A N 1
ATOM 586 C CA . ILE A 1 72 ? 7.177 -7.694 -15.770 1.00 97.38 72 ILE A CA 1
ATOM 587 C C . ILE A 1 72 ? 6.472 -8.159 -14.486 1.00 97.38 72 ILE A C 1
ATOM 589 O O . ILE A 1 72 ? 6.436 -7.397 -13.521 1.00 97.38 72 ILE A O 1
ATOM 593 N N . ASN A 1 73 ? 5.916 -9.379 -14.443 1.00 97.38 73 ASN A N 1
ATOM 594 C CA . ASN A 1 73 ? 5.225 -9.851 -13.239 1.00 97.38 73 ASN A CA 1
ATOM 595 C C . ASN A 1 73 ? 6.187 -10.085 -12.073 1.00 97.38 73 ASN A C 1
ATOM 597 O O . ASN A 1 73 ? 5.792 -9.838 -10.937 1.00 97.38 73 ASN A O 1
ATOM 601 N N . ASP A 1 74 ? 7.433 -10.478 -12.341 1.00 98.06 74 ASP A N 1
ATOM 602 C CA . ASP A 1 74 ? 8.449 -10.613 -11.298 1.00 98.06 74 ASP A CA 1
ATOM 603 C C . ASP A 1 74 ? 8.742 -9.256 -10.646 1.00 98.06 74 ASP A C 1
ATOM 605 O O . ASP A 1 74 ? 8.783 -9.135 -9.422 1.00 98.06 74 ASP A O 1
ATOM 609 N N . TYR A 1 75 ? 8.871 -8.199 -11.455 1.00 98.06 75 TYR A N 1
ATOM 610 C CA . TYR A 1 75 ? 9.103 -6.854 -10.932 1.00 98.06 75 TYR A CA 1
ATOM 611 C C . TYR A 1 75 ? 7.894 -6.294 -10.170 1.00 98.06 75 TYR A C 1
ATOM 613 O O . TYR A 1 75 ? 8.058 -5.665 -9.124 1.00 98.06 75 TYR A O 1
ATOM 621 N N . ILE A 1 76 ? 6.672 -6.559 -10.648 1.00 98.25 76 ILE A N 1
ATOM 622 C CA . ILE A 1 76 ? 5.443 -6.218 -9.915 1.00 98.25 76 ILE A CA 1
ATOM 623 C C . ILE A 1 76 ? 5.433 -6.912 -8.545 1.00 98.25 76 ILE A C 1
ATOM 625 O O . ILE A 1 76 ? 5.198 -6.257 -7.532 1.00 98.25 76 ILE A O 1
ATOM 629 N N . GLU A 1 77 ? 5.756 -8.208 -8.495 1.00 98.19 77 GLU A N 1
ATOM 630 C CA . GLU A 1 77 ? 5.835 -8.960 -7.240 1.00 98.19 77 GLU A CA 1
ATOM 631 C C . GLU A 1 77 ? 6.904 -8.390 -6.298 1.00 98.19 77 GLU A C 1
ATOM 633 O O . GLU A 1 77 ? 6.658 -8.267 -5.097 1.00 98.19 77 GLU A O 1
ATOM 638 N N . ILE A 1 78 ? 8.070 -7.991 -6.817 1.00 98.00 78 ILE A N 1
ATOM 639 C CA . ILE A 1 78 ? 9.121 -7.333 -6.027 1.00 98.00 78 ILE A CA 1
ATOM 640 C C . ILE A 1 78 ? 8.591 -6.048 -5.384 1.00 98.00 78 ILE A C 1
ATOM 642 O O . ILE A 1 78 ? 8.780 -5.844 -4.181 1.00 98.00 78 ILE A O 1
ATOM 646 N N . LEU A 1 79 ? 7.917 -5.190 -6.156 1.00 98.25 79 LEU A N 1
ATOM 647 C CA . LEU A 1 79 ? 7.337 -3.952 -5.638 1.00 98.25 79 LEU A CA 1
ATOM 648 C C . LEU A 1 79 ? 6.300 -4.238 -4.551 1.00 98.25 79 LEU A C 1
ATOM 650 O O . LEU A 1 79 ? 6.394 -3.662 -3.464 1.00 98.25 79 LEU A O 1
ATOM 654 N N . ASP A 1 80 ? 5.356 -5.138 -4.803 1.00 98.44 80 ASP A N 1
ATOM 655 C CA . ASP A 1 80 ? 4.267 -5.416 -3.866 1.00 98.44 80 ASP A CA 1
ATOM 656 C C . ASP A 1 80 ? 4.769 -6.103 -2.590 1.00 98.44 80 ASP A C 1
ATOM 658 O O . ASP A 1 80 ? 4.365 -5.741 -1.484 1.00 98.44 80 ASP A O 1
ATOM 662 N N . ARG A 1 81 ? 5.737 -7.022 -2.693 1.00 98.06 81 ARG A N 1
ATOM 663 C CA . ARG A 1 81 ? 6.357 -7.646 -1.514 1.00 98.06 81 ARG A CA 1
ATOM 664 C C . ARG A 1 81 ? 7.139 -6.656 -0.663 1.00 98.06 81 ARG A C 1
ATOM 666 O O . ARG A 1 81 ? 7.122 -6.782 0.560 1.00 98.06 81 ARG A O 1
ATOM 673 N N . LYS A 1 82 ? 7.818 -5.679 -1.275 1.00 97.81 82 LYS A N 1
ATOM 674 C CA . LYS A 1 82 ? 8.486 -4.600 -0.530 1.00 97.81 82 LYS A CA 1
ATOM 675 C C . LYS A 1 82 ? 7.475 -3.793 0.282 1.00 97.81 82 LYS A C 1
ATOM 677 O O . LYS A 1 82 ? 7.693 -3.603 1.475 1.00 97.81 82 LYS A O 1
ATOM 682 N N . ALA A 1 83 ? 6.362 -3.392 -0.335 1.00 98.25 83 ALA A N 1
ATOM 683 C CA . ALA A 1 83 ? 5.273 -2.700 0.351 1.00 98.25 83 ALA A CA 1
ATOM 684 C C . ALA A 1 83 ? 4.727 -3.525 1.527 1.00 98.25 83 ALA A C 1
ATOM 686 O O . ALA A 1 83 ? 4.690 -3.032 2.651 1.00 98.25 83 ALA A O 1
ATOM 687 N N . ILE A 1 84 ? 4.378 -4.796 1.291 1.00 98.31 84 ILE A N 1
ATOM 688 C CA . ILE A 1 84 ? 3.859 -5.704 2.329 1.00 98.31 84 ILE A CA 1
ATOM 689 C C . ILE A 1 84 ? 4.842 -5.823 3.495 1.00 98.31 84 ILE A C 1
ATOM 691 O O . ILE A 1 84 ? 4.439 -5.683 4.644 1.00 98.31 84 ILE A O 1
ATOM 695 N N . LYS A 1 85 ? 6.134 -6.013 3.216 1.00 98.38 85 LYS A N 1
ATOM 696 C CA . LYS A 1 85 ? 7.156 -6.147 4.260 1.00 98.38 85 LYS A CA 1
ATOM 697 C C . LYS A 1 85 ? 7.257 -4.900 5.144 1.00 98.38 85 LYS A C 1
ATOM 699 O O . LYS A 1 85 ? 7.417 -5.028 6.354 1.00 98.38 85 LYS A O 1
ATOM 704 N N . ILE A 1 86 ? 7.154 -3.709 4.559 1.00 98.38 86 ILE A N 1
ATOM 705 C CA . ILE A 1 86 ? 7.158 -2.451 5.317 1.00 98.38 86 ILE A CA 1
ATOM 706 C C . ILE A 1 86 ? 5.891 -2.336 6.184 1.00 98.38 86 ILE A C 1
ATOM 708 O O . ILE A 1 86 ? 5.962 -1.936 7.346 1.00 98.38 86 ILE A O 1
ATOM 712 N N . ILE A 1 87 ? 4.733 -2.748 5.653 1.00 97.62 87 ILE A N 1
ATOM 713 C CA . ILE A 1 87 ? 3.466 -2.787 6.402 1.00 97.62 87 ILE A CA 1
ATOM 714 C C . ILE A 1 87 ? 3.563 -3.761 7.588 1.00 97.62 87 ILE A C 1
ATOM 716 O O . ILE A 1 87 ? 3.157 -3.415 8.696 1.00 97.62 87 ILE A O 1
ATOM 720 N N . GLU A 1 88 ? 4.151 -4.946 7.396 1.00 98.00 88 GLU A N 1
ATOM 721 C CA . GLU A 1 88 ? 4.402 -5.929 8.464 1.00 98.00 88 GLU A CA 1
ATOM 722 C C . GLU A 1 88 ? 5.324 -5.384 9.566 1.00 98.00 88 GLU A C 1
ATOM 724 O O . GLU A 1 88 ? 5.194 -5.762 10.730 1.00 98.00 88 GLU A O 1
ATOM 729 N N . GLN A 1 89 ? 6.235 -4.473 9.216 1.00 97.62 89 GLN A N 1
ATOM 730 C CA . GLN A 1 89 ? 7.116 -3.773 10.156 1.00 97.62 89 GLN A CA 1
ATOM 731 C C . GLN A 1 89 ? 6.433 -2.599 10.870 1.00 97.62 89 GLN A C 1
ATOM 733 O O . GLN A 1 89 ? 7.031 -2.016 11.773 1.00 97.62 89 GLN A O 1
ATOM 738 N N . GLN A 1 90 ? 5.191 -2.269 10.500 1.00 96.00 90 GLN A N 1
ATOM 739 C CA . GLN A 1 90 ? 4.387 -1.196 11.091 1.00 96.00 90 GLN A CA 1
ATOM 740 C C . GLN A 1 90 ? 5.054 0.191 11.005 1.00 96.00 90 GLN A C 1
ATOM 742 O O . GLN A 1 90 ? 4.863 1.029 11.885 1.00 96.00 90 GLN A O 1
ATOM 747 N N . SER A 1 91 ? 5.824 0.446 9.938 1.00 95.75 91 SER A N 1
ATOM 748 C CA . SER A 1 91 ? 6.523 1.720 9.717 1.00 95.75 91 SER A CA 1
ATOM 749 C C . SER A 1 91 ? 5.793 2.584 8.686 1.00 95.75 91 SER A C 1
ATOM 751 O O . SER A 1 91 ? 5.868 2.347 7.477 1.00 95.75 91 SER A O 1
ATOM 753 N N . GLY A 1 92 ? 5.067 3.598 9.163 1.00 94.88 92 GLY A N 1
ATOM 754 C CA . GLY A 1 92 ? 4.335 4.529 8.299 1.00 94.88 92 GLY A CA 1
ATOM 755 C C . GLY A 1 92 ? 5.267 5.423 7.478 1.00 94.88 92 GLY A C 1
ATOM 756 O O . GLY A 1 92 ? 4.992 5.701 6.311 1.00 94.88 92 GLY A O 1
ATOM 757 N N . GLU A 1 93 ? 6.389 5.838 8.063 1.00 96.50 93 GLU A N 1
ATOM 758 C CA . GLU A 1 93 ? 7.409 6.667 7.424 1.00 96.50 93 GLU A CA 1
ATOM 759 C C . GLU A 1 93 ? 8.109 5.926 6.281 1.00 96.50 93 GLU A C 1
ATOM 761 O O . GLU A 1 93 ? 8.231 6.472 5.183 1.00 96.50 93 GLU A O 1
ATOM 766 N N . GLU A 1 94 ? 8.529 4.676 6.505 1.00 97.75 94 GLU A N 1
ATOM 767 C CA . GLU A 1 94 ? 9.144 3.860 5.449 1.00 97.75 94 GLU A CA 1
ATOM 768 C C . GLU A 1 94 ? 8.149 3.568 4.328 1.00 97.75 94 GLU A C 1
ATOM 770 O O . GLU A 1 94 ? 8.521 3.594 3.155 1.00 97.75 94 GLU A O 1
ATOM 775 N N . PHE A 1 95 ? 6.870 3.355 4.657 1.00 97.62 95 PHE A N 1
ATOM 776 C CA . PHE A 1 95 ? 5.845 3.135 3.641 1.00 97.62 95 PHE A CA 1
ATOM 777 C C . PHE A 1 95 ? 5.631 4.391 2.792 1.00 97.62 95 PHE A C 1
ATOM 779 O O . PHE A 1 95 ? 5.525 4.315 1.565 1.00 97.62 95 PHE A O 1
ATOM 786 N N . GLN A 1 96 ? 5.634 5.566 3.427 1.00 96.19 96 GLN A N 1
ATOM 787 C CA . GLN A 1 96 ? 5.561 6.837 2.720 1.00 96.19 96 GLN A CA 1
ATOM 788 C C . GLN A 1 96 ? 6.769 7.036 1.796 1.00 96.19 96 GLN A C 1
ATOM 790 O O . GLN A 1 96 ? 6.601 7.515 0.674 1.00 96.19 96 GLN A O 1
ATOM 795 N N . GL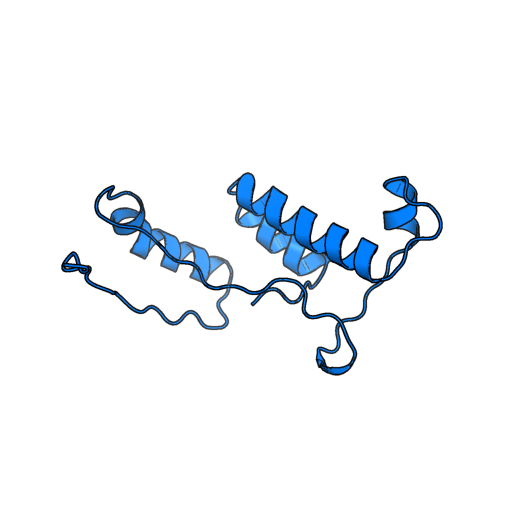U A 1 97 ? 7.975 6.693 2.248 1.00 97.69 97 GLU A N 1
ATOM 796 C CA . GLU A 1 97 ? 9.180 6.828 1.430 1.00 97.69 97 GLU A CA 1
ATOM 797 C C . GLU A 1 97 ? 9.168 5.858 0.247 1.00 97.69 97 GLU A C 1
ATOM 799 O O . GLU A 1 97 ? 9.339 6.286 -0.894 1.00 97.69 97 GLU A O 1
ATOM 804 N N . TYR A 1 98 ? 8.800 4.598 0.484 1.00 98.19 98 TYR A N 1
ATOM 805 C CA . TYR A 1 98 ? 8.581 3.609 -0.568 1.00 98.19 98 TYR A CA 1
ATOM 806 C C . TYR A 1 98 ? 7.608 4.114 -1.646 1.00 98.19 98 TYR A C 1
ATOM 808 O O . TYR A 1 98 ? 7.890 3.995 -2.841 1.00 98.19 98 TYR A O 1
ATOM 816 N N . LEU A 1 99 ? 6.476 4.714 -1.255 1.00 97.06 99 LEU A N 1
ATOM 817 C CA . LEU A 1 99 ? 5.504 5.262 -2.206 1.00 97.06 99 LEU A CA 1
ATOM 818 C C . LEU A 1 99 ? 6.070 6.450 -2.999 1.00 97.06 99 LEU A C 1
ATOM 820 O O . LEU A 1 99 ? 5.761 6.590 -4.182 1.00 97.06 99 LEU A O 1
ATOM 824 N N . LYS A 1 100 ? 6.907 7.303 -2.394 1.00 96.38 100 LYS A N 1
ATOM 825 C CA . LYS A 1 100 ? 7.565 8.411 -3.113 1.00 96.38 100 LYS A CA 1
ATOM 826 C C . LYS A 1 100 ? 8.588 7.905 -4.127 1.00 96.38 100 LYS A C 1
ATOM 828 O O . LYS A 1 100 ? 8.625 8.417 -5.248 1.00 96.38 100 LYS A O 1
ATOM 833 N N . GLU A 1 101 ? 9.407 6.936 -3.726 1.00 97.06 101 GLU A N 1
ATOM 834 C CA . GLU A 1 101 ? 10.483 6.370 -4.539 1.00 97.06 101 GLU A CA 1
ATOM 835 C C . GLU A 1 101 ? 9.923 5.576 -5.721 1.00 97.06 101 GLU A C 1
ATOM 837 O O . GLU A 1 101 ? 10.238 5.854 -6.880 1.00 97.06 101 GLU A O 1
ATOM 842 N N . THR A 1 102 ? 9.044 4.614 -5.435 1.00 97.00 102 THR A N 1
ATOM 843 C CA . THR A 1 102 ? 8.537 3.664 -6.434 1.00 97.00 102 THR A CA 1
ATOM 844 C C . THR A 1 102 ? 7.349 4.200 -7.218 1.00 97.00 102 THR A C 1
ATOM 846 O O . THR A 1 102 ? 7.095 3.748 -8.337 1.00 97.00 102 THR A O 1
ATOM 849 N N . LYS A 1 103 ? 6.596 5.144 -6.636 1.00 96.94 103 LYS A N 1
ATOM 850 C CA . LYS A 1 103 ? 5.298 5.613 -7.145 1.00 96.94 103 LYS A CA 1
ATOM 851 C C . LYS A 1 103 ? 4.315 4.465 -7.391 1.00 96.94 103 LYS A C 1
ATOM 853 O O . LYS A 1 103 ? 3.478 4.585 -8.288 1.00 96.94 103 LYS A O 1
ATOM 858 N N . ASN A 1 104 ? 4.446 3.358 -6.646 1.00 97.19 104 ASN A N 1
ATOM 859 C CA . ASN A 1 104 ? 3.553 2.214 -6.789 1.00 97.19 104 ASN A CA 1
ATOM 860 C C . ASN A 1 104 ? 2.095 2.662 -6.619 1.00 97.19 104 ASN A C 1
ATOM 862 O O . ASN A 1 104 ? 1.780 3.574 -5.856 1.00 97.19 104 ASN A O 1
ATOM 866 N N . THR A 1 105 ? 1.208 2.043 -7.384 1.00 96.50 105 THR A N 1
ATOM 867 C CA . THR A 1 105 ? -0.180 2.473 -7.574 1.00 96.50 105 THR A CA 1
ATOM 868 C C . THR A 1 105 ? -1.132 1.767 -6.609 1.00 96.50 105 THR A C 1
ATOM 870 O O . THR A 1 105 ? -2.202 1.325 -7.012 1.00 96.50 105 THR A O 1
ATOM 873 N N . ILE A 1 106 ? -0.732 1.678 -5.339 1.00 96.69 106 ILE A N 1
ATOM 874 C CA . ILE A 1 106 ? -1.534 1.119 -4.240 1.00 96.69 106 ILE A CA 1
ATOM 875 C C . ILE A 1 106 ? -2.689 2.087 -3.924 1.00 96.69 106 ILE A C 1
ATOM 877 O O . ILE A 1 106 ? -2.445 3.296 -3.842 1.00 96.69 106 ILE A O 1
ATOM 881 N N . CYS A 1 107 ? -3.926 1.590 -3.793 1.00 92.06 107 CYS A N 1
ATOM 882 C CA . CYS A 1 107 ? -5.127 2.421 -3.591 1.00 92.06 107 CYS A CA 1
ATOM 883 C C . CYS A 1 107 ? -5.677 2.427 -2.163 1.00 92.06 107 CYS A C 1
ATOM 885 O O . CYS A 1 107 ? -5.420 1.460 -1.412 1.00 92.06 107 CYS A O 1
#

pLDDT: mean 94.68, std 8.6, range [42.28, 98.44]

Secondary structure (DSSP, 8-state):
--------------S--HHHHHHHHHHHHHHHT-TT------------BGGGTB----HHHHHHTT-SS--HHHHHHHHHHHHHHHHHTT-HHHHHHHHHHH-----

InterPro domains:
  IPR002737 MEMO1 family [PF01875] (3-107)
  IPR002737 MEMO1 family [PTHR11060] (5-107)

Foldseek 3Di:
DDDDPDDDDDDDDDDDDLVVVVVVCVVCVVVPPDPVDDDDDDKDWAPDDPVLVAHDDDVVVLVVVVDDPDDSVSVSCVLRVVLVVCVVVVDSPVNVVSCVVRVGPMD

Sequence (107 aa):
MFGEDIKVVPIIVGSVSFDKHQQIAEALVDYFKDEDNFFIISSDFCHWGLKFRYMPFDEEECNNLGLQDPNINDYIEILDRKAIKIIEQQSGEEFQEYLKETKNTIC

Organism: Euplotes crassus (NCBI:txid5936)

Radius of gyration: 17.72 Å; chains: 1; bounding box: 49×34×42 Å

=== Feature glossary ===
The record interleaves many kinds of information about one protein. Here is each kind framed as the question it answers.

Q: What are the backbone torsion angles?
A: φ (phi) and ψ (psi) are the two rotatable backbone dihedrals per residue: φ is the C(i-1)–N–Cα–C torsion, ψ is the N–Cα–C–N(i+1) torsion, both in degrees on (−180°, 180°]. α-helical residues cluster near (−60°, −45°); β-strand residues near (−120°, +130°). A Ramachandran plot is simply a scatter of (φ, ψ) for every residue.

Q: What is the amino-acid chain?
A: This is the polypeptide sequence — one letter per residue, N-terminus first. Length ranges from a few dozen residues for small domains to over a thousand for large multi-domain proteins.

Q: How mobile is each atom in the crystal?
A: For experimental (PDB) structures, the B-factor (temperature factor) quantifies the positional spread of each atom in the crystal — a combination of thermal vibration and static disorder — in units of Å². High B-factors mark flexible loops or poorly resolved regions; low B-factors mark the rigid, well-ordered core.

Q: Are the domains correctly placed relative to each other?
A: Predicted Aligned Error (PAE) is an AlphaFold confidence matrix: entry (i, j) is the expected error in the position of residue j, in ångströms, when the prediction is superimposed on the true structure at residue i. Low PAE within a block of residues means that block is internally rigid and well-predicted; high PAE between two blocks means their relative placement is uncertain even if each block individually is confident.

Q: How confident is the AlphaFold model at each residue?
A: pLDDT is the predicted lDDT-Cα score: AlphaFold's confidence that the local environment of each residue (all inter-atomic distances within 15 Å) is correctly placed. It is a per-residue number between 0 and 100, with higher meaning more reliable.

Q: What family and function is it annotated with?
A: Functional annotations link the protein to curated databases. InterPro entries identify conserved domains and families by matching the sequence against member-database signatures (Pfam, PROSITE, CDD, …). Gene Ontology (GO) terms describe molecular function, biological process, and cellular component in a controlled vocabulary. CATH places the structure in a hierarchical fold classification (Class/Architecture/Topology/Homologous-superfamily). The organism is the source species.

Q: How big and how compact is the whole molecule?
A: Three whole-structure scalars: the radius of gyration (RMS distance of Cα from centroid, in Å), the count of Cα–Cα contacts (pairs closer than 8 Å and separated by more than four residues in sequence — i.e. tertiary, not local, contacts), and the bounding-box dimensions. Together they distinguish compact globular folds from extended fibres or disordered chains.

Q: What known structures does this most resemble?
A: The Foldseek neighbor list gives the closest experimentally determined structures in the PDB, ranked by structural alignment. TM-score near 1 means near-identical fold; near 0.3 means only rough topology match. This is how one finds what a novel AlphaFold prediction most resembles in the solved-structure universe.

Q: Which residues are buried vs exposed?
A: SASA measures how much of the protein is reachable by solvent. It is computed by rolling a water-sized probe over the atomic surface and summing the exposed area (Å²). Per-residue SASA distinguishes core (buried, low SASA) from surface (exposed, high SASA) residues; total SASA is a whole-molecule size measure.

Q: Which residues are in helices, strands, or loops?
A: Eight-state secondary structure (DSSP): H is the canonical α-helix, G the tighter 3₁₀-helix, I the wider π-helix; E/B are β-structure, T and S are turns and bends, and '-' is everything else. DSSP derives these from the pattern of main-chain N–H···O=C hydrogen bonds, not from the sequence.

Q: Where is each backbone atom in 3D?
A: Structure coordinates are given as an mmCIF _atom_site loop: one row per atom with element, residue name, chain id, sequence number, and x/y/z position in Å. Only the four main-chain atoms per residue are included here; side chains are omitted to keep the record compact.

Q: What if only a Cα trace is available?
A: Three-state secondary structure (P-SEA) collapses the eight DSSP classes into helix (a), strand (b), and coil (c). P-SEA assigns these from Cα geometry alone — distances and angles — without requiring backbone oxygens, so it works on any Cα trace.

Q: What do the rendered images show?
A: The six renders are orthographic views along the three Cartesian axes in both directions. Representation (cartoon, sticks, or surface) and color scheme (sequence-rainbow or by-chain) vary across proteins so the training set covers all the common visualization conventions.

Q: What does the local fold look like, residue by residue?
A: Foldseek's 3Di representation compresses backbone geometry into a per-residue letter drawn from a learned twenty-state alphabet. It captures the tertiary interaction pattern around each residue — which residues are packed against it in space, regardless of where they are in sequence.

Q: What do the diagnostic plots show?
A: The contact map is a binary N×N matrix image: pixel (i, j) is dark where Cα_i and Cα_j are within 8 Å and |i−j|>4. Because the |i−j|>4 filter removes local helical contacts, off-diagonal stripes parallel to the main diagonal indicate parallel β-sheets; stripes perpendicular to it indicate antiparallel β-sheets. The Ramachandran plot scatters every residue's (φ, ψ) pair against the sterically allowed regions. The PAE heatmap renders the predicted-aligned-error matrix.